Protein AF-K9T0V6-F1 (afdb_monomer_lite)

Sequence (87 aa):
MLPELSAIKPCQINLDLKTKLKTCGTKQRTYLIINALETLGFLIYQLYDPDTGNWYIETSSTTLPRAVITQTGEIYPIEWVQNYDGD

Radius of gyration: 14.97 Å; chains: 1; bounding box: 38×32×49 Å

Secondary structure (DSSP, 8-state):
-----TT---------TTTSHHHHHHHHHHHHHHHHHHHTT-EEEEEE-TTT--EEEEES-SS-SEEEE-TTS-EEEGGGS------

Foldseek 3Di:
DDDDPPDCPPPPPDVPPDDCCVQNQLVVLQVVVVVVCVVVVFWPDWDADPVQRKIWTAGPDPVARIWIQHSNRDIGRPVVVDDPPDD

Structure (mmCIF, N/CA/C/O backbone):
data_AF-K9T0V6-F1
#
_entry.id   AF-K9T0V6-F1
#
loop_
_atom_site.group_PDB
_atom_site.id
_atom_site.type_symbol
_atom_site.label_atom_id
_atom_site.label_alt_id
_atom_site.label_comp_id
_atom_site.label_asym_id
_atom_site.label_entity_id
_atom_site.label_seq_id
_atom_site.pdbx_PDB_ins_code
_atom_site.Cartn_x
_atom_site.Cartn_y
_atom_site.Cartn_z
_atom_site.occupancy
_atom_site.B_iso_or_equiv
_atom_site.auth_seq_id
_atom_site.auth_comp_id
_atom_site.auth_asym_id
_atom_site.auth_atom_id
_atom_site.pdbx_PDB_model_num
ATOM 1 N N . MET A 1 1 ? 23.371 2.983 8.806 1.00 33.16 1 MET A N 1
ATOM 2 C CA . MET A 1 1 ? 22.979 4.395 8.990 1.00 33.16 1 MET A CA 1
ATOM 3 C C . MET A 1 1 ? 21.734 4.609 8.139 1.00 33.16 1 MET A C 1
ATOM 5 O O . MET A 1 1 ? 21.856 4.795 6.940 1.00 33.16 1 MET A O 1
ATOM 9 N N . LEU A 1 2 ? 20.555 4.400 8.728 1.00 32.75 2 LEU A N 1
ATOM 10 C CA . LEU A 1 2 ? 19.250 4.593 8.086 1.00 32.75 2 LEU A CA 1
ATOM 11 C C . LEU A 1 2 ? 18.718 5.946 8.574 1.00 32.75 2 LEU A C 1
ATOM 13 O O . LEU A 1 2 ? 18.674 6.132 9.793 1.00 32.75 2 LEU A O 1
ATOM 17 N N . PRO A 1 3 ? 18.385 6.902 7.692 1.00 34.84 3 PRO A N 1
ATOM 18 C CA . PRO A 1 3 ? 17.818 8.162 8.133 1.00 34.84 3 PRO A CA 1
ATOM 19 C C . PRO A 1 3 ? 16.372 7.935 8.588 1.00 34.84 3 PRO A C 1
ATOM 21 O O . PRO A 1 3 ? 15.521 7.463 7.845 1.00 34.84 3 PRO A O 1
ATOM 24 N N . GLU A 1 4 ? 16.189 8.215 9.870 1.00 37.19 4 GLU A N 1
ATOM 25 C CA . GLU A 1 4 ? 14.988 8.585 10.611 1.00 37.19 4 GLU A CA 1
ATOM 26 C C . GLU A 1 4 ? 13.610 8.428 9.942 1.00 37.19 4 GLU A C 1
ATOM 28 O O . GLU A 1 4 ? 13.224 9.154 9.031 1.00 37.19 4 GLU A O 1
ATOM 33 N N . LEU A 1 5 ? 12.790 7.589 10.580 1.00 38.69 5 LEU A N 1
ATOM 34 C CA . LEU A 1 5 ? 11.326 7.506 10.493 1.00 38.69 5 LEU A CA 1
ATOM 35 C C . LEU A 1 5 ? 10.613 8.774 11.035 1.00 38.69 5 LEU A C 1
ATOM 37 O O . LEU A 1 5 ? 9.523 8.706 11.608 1.00 38.69 5 LEU A O 1
ATOM 41 N N . SER A 1 6 ? 11.215 9.955 10.888 1.00 39.41 6 SER A N 1
ATOM 42 C CA . SER A 1 6 ? 10.766 11.214 11.486 1.00 39.41 6 SER A CA 1
ATOM 43 C C . SER A 1 6 ? 9.740 11.956 10.623 1.00 39.41 6 SER A C 1
ATOM 45 O O . SER A 1 6 ? 9.896 13.137 10.339 1.00 39.41 6 SER A O 1
ATOM 47 N N . ALA A 1 7 ? 8.635 11.309 10.234 1.00 39.22 7 ALA A N 1
ATOM 48 C CA . ALA A 1 7 ? 7.486 12.066 9.701 1.00 39.22 7 ALA A CA 1
ATOM 49 C C . ALA A 1 7 ? 6.112 11.391 9.772 1.00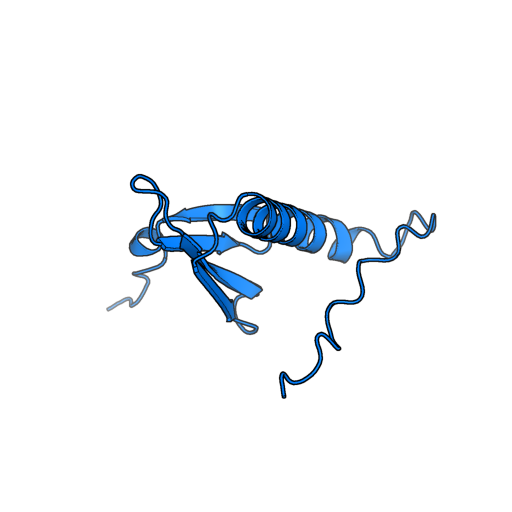 39.22 7 ALA A C 1
ATOM 51 O O . ALA A 1 7 ? 5.115 12.056 9.492 1.00 39.22 7 ALA A O 1
ATOM 52 N N . ILE A 1 8 ? 5.991 10.128 10.185 1.00 41.72 8 ILE A N 1
ATOM 53 C CA . ILE A 1 8 ? 4.666 9.542 10.416 1.00 41.72 8 ILE A CA 1
ATOM 54 C C . ILE A 1 8 ? 4.368 9.684 11.901 1.00 41.72 8 ILE A C 1
ATOM 56 O O . ILE A 1 8 ? 4.576 8.767 12.686 1.00 41.72 8 ILE A O 1
ATOM 60 N N . LYS A 1 9 ? 3.897 10.870 12.310 1.00 42.16 9 LYS A N 1
ATOM 61 C CA . LYS A 1 9 ? 3.200 10.990 13.595 1.00 42.16 9 LYS A CA 1
ATOM 62 C C . LYS A 1 9 ? 1.982 10.068 13.481 1.00 42.16 9 LYS A C 1
ATOM 64 O O . LYS A 1 9 ? 1.094 10.415 12.694 1.00 42.16 9 LYS A O 1
ATOM 69 N N . PRO A 1 10 ? 1.914 8.923 14.196 1.00 42.88 10 PRO A N 1
ATOM 70 C CA . PRO A 1 10 ? 0.684 8.150 14.234 1.00 42.88 10 PRO A CA 1
ATOM 71 C C . PRO A 1 10 ? -0.390 9.134 14.664 1.00 42.88 10 PRO A C 1
ATOM 73 O O . PRO A 1 10 ? -0.168 9.910 15.601 1.00 42.88 10 PRO A O 1
ATOM 76 N N . CYS A 1 11 ? -1.483 9.205 13.905 1.00 41.84 11 CYS A N 1
ATOM 77 C CA . CYS A 1 11 ? -2.596 10.068 14.243 1.00 41.84 11 CYS A CA 1
ATOM 78 C C . CYS A 1 11 ? -2.931 9.798 15.705 1.00 41.84 11 CYS A C 1
ATOM 80 O O . CYS A 1 11 ? -3.441 8.730 16.028 1.00 41.84 11 CYS A O 1
ATOM 82 N N . GLN A 1 12 ? -2.549 10.731 16.580 1.00 41.88 12 GLN A N 1
ATOM 83 C CA . GLN A 1 12 ? -2.842 10.668 17.996 1.00 41.88 12 GLN A CA 1
ATOM 84 C C . GLN A 1 12 ? -4.333 10.372 18.088 1.00 41.88 12 GLN A C 1
ATOM 86 O O . GLN A 1 12 ? -5.143 11.200 17.661 1.00 41.88 12 GLN A O 1
ATOM 91 N N . ILE A 1 13 ? -4.678 9.182 18.584 1.00 42.25 13 ILE A N 1
ATOM 92 C CA . ILE A 1 13 ? -6.026 8.841 19.026 1.00 42.25 13 ILE A CA 1
ATOM 93 C C . ILE A 1 13 ? -6.241 9.699 20.273 1.00 42.25 13 ILE A C 1
ATOM 95 O O . ILE A 1 13 ? -6.127 9.249 21.404 1.00 42.25 13 ILE A O 1
ATOM 99 N N . ASN A 1 14 ? -6.398 10.997 20.055 1.00 39.78 14 ASN A N 1
ATOM 100 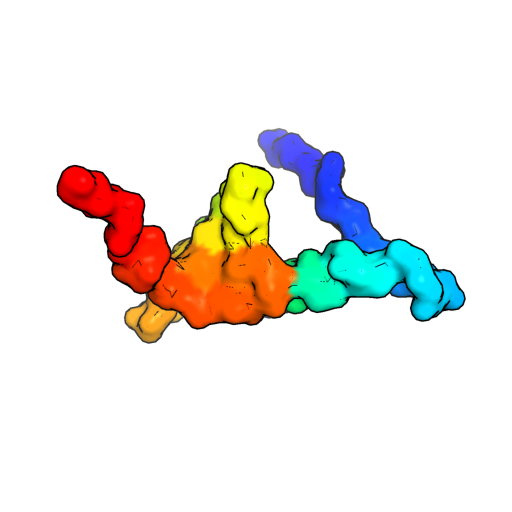C CA . ASN A 1 14 ? -6.762 11.949 21.071 1.00 39.78 14 ASN A CA 1
ATOM 101 C C . ASN A 1 14 ? -8.250 12.184 20.869 1.00 39.78 14 ASN A C 1
ATOM 103 O O . ASN A 1 14 ? -8.700 12.446 19.750 1.00 39.78 14 ASN A O 1
ATOM 107 N N . LEU A 1 15 ? -8.989 11.999 21.952 1.00 42.22 15 LEU A N 1
ATOM 108 C CA . LEU A 1 15 ? -10.440 11.973 22.058 1.00 42.22 15 LEU A CA 1
ATOM 109 C C . LEU A 1 15 ? -11.057 13.372 21.823 1.00 42.22 15 LEU A C 1
ATOM 111 O O . LEU A 1 15 ? -11.885 13.822 22.599 1.00 42.22 15 LEU A O 1
ATOM 115 N N . ASP A 1 16 ? -10.657 14.083 20.765 1.00 42.22 16 ASP A N 1
ATOM 116 C CA . ASP A 1 16 ? -11.196 15.391 20.376 1.00 42.22 16 ASP A CA 1
ATOM 117 C C . ASP A 1 16 ? -12.009 15.253 19.079 1.00 42.22 16 ASP A C 1
ATOM 119 O O . ASP A 1 16 ? -11.551 15.445 17.947 1.00 42.22 16 ASP A O 1
ATOM 123 N N . LEU A 1 17 ? -13.258 14.840 19.286 1.00 49.03 17 LEU A N 1
ATOM 124 C CA . LEU A 1 17 ? -14.181 14.217 18.332 1.00 49.03 17 LEU A CA 1
ATOM 125 C C . LEU A 1 17 ? -14.804 15.127 17.255 1.00 49.03 17 LEU A C 1
ATOM 127 O O . LEU A 1 17 ? -15.766 14.699 16.621 1.00 49.03 17 LEU A O 1
ATOM 131 N N . LYS A 1 18 ? -14.346 16.364 17.011 1.00 46.25 18 LYS A N 1
ATOM 132 C CA . LYS A 1 18 ? -15.120 17.271 16.122 1.00 46.25 18 LYS A CA 1
ATOM 133 C C . LYS A 1 18 ? -14.387 17.967 14.980 1.00 46.25 18 LYS A C 1
ATOM 135 O O . LYS A 1 18 ? -15.044 18.291 13.997 1.00 46.25 18 LYS A O 1
ATOM 140 N N . THR A 1 19 ? -13.063 18.110 15.011 1.00 41.38 19 THR A N 1
ATOM 141 C CA . THR A 1 19 ? -12.380 18.925 13.975 1.00 41.38 19 THR A CA 1
ATOM 142 C C . THR A 1 19 ? -11.203 18.228 13.291 1.00 41.38 19 THR A C 1
ATOM 144 O O . THR A 1 19 ? -10.814 18.625 12.198 1.00 41.38 19 THR A O 1
ATOM 147 N N . LYS A 1 20 ? -10.677 17.134 13.863 1.00 45.31 20 LYS A N 1
ATOM 148 C CA . LYS A 1 20 ? -9.586 16.329 13.269 1.00 45.31 20 LYS A CA 1
ATOM 149 C C . LYS A 1 20 ? -10.054 15.120 12.449 1.00 45.31 20 LYS A C 1
ATOM 151 O O . LYS A 1 20 ? -9.255 14.518 11.741 1.00 45.31 20 LYS A O 1
ATOM 156 N N . LEU A 1 21 ? -11.335 14.757 12.514 1.00 42.53 21 LEU A N 1
ATOM 157 C CA . LEU A 1 21 ? -11.854 13.536 11.882 1.00 42.53 21 LEU A CA 1
ATOM 158 C C . LEU A 1 21 ? -11.839 13.573 10.351 1.00 42.53 21 LEU A C 1
ATOM 160 O O . LEU A 1 21 ? -11.602 12.542 9.725 1.00 42.53 21 LEU A O 1
ATOM 164 N N . LYS A 1 22 ? -12.023 14.749 9.737 1.00 42.56 22 LYS A N 1
ATOM 165 C CA . LYS A 1 22 ? -12.172 14.852 8.277 1.00 42.56 22 LYS A CA 1
ATOM 166 C C . LYS A 1 22 ? -10.885 14.510 7.506 1.00 42.56 22 LYS A C 1
ATOM 168 O O . LYS A 1 22 ? -10.968 14.048 6.378 1.00 42.56 22 LYS A O 1
ATOM 173 N N . THR A 1 23 ? -9.716 14.673 8.129 1.00 40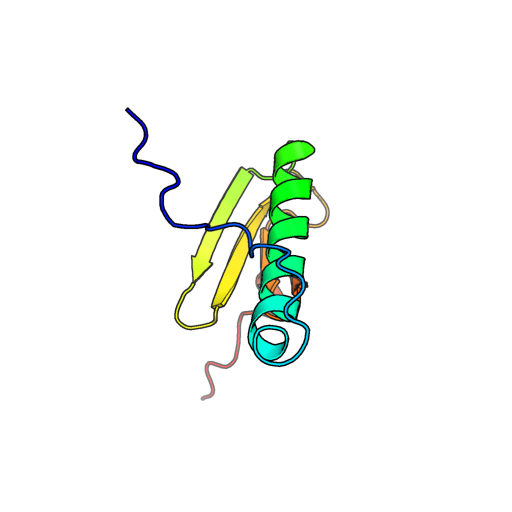.88 23 THR A N 1
ATOM 174 C CA . THR A 1 23 ? -8.385 14.372 7.560 1.00 40.88 23 THR A CA 1
ATOM 175 C C . THR A 1 23 ? -7.715 13.129 8.157 1.00 40.88 23 THR A C 1
ATOM 177 O O . THR A 1 23 ? -6.693 12.679 7.642 1.00 40.88 23 THR A O 1
ATOM 180 N N . CYS A 1 24 ? -8.272 12.565 9.233 1.00 45.50 24 CYS A N 1
ATOM 181 C CA . CYS A 1 24 ? -7.747 11.381 9.919 1.00 45.50 24 CYS A CA 1
ATOM 182 C C . CYS A 1 24 ? -8.377 10.071 9.409 1.00 45.50 24 CYS A C 1
ATOM 184 O O . CYS A 1 24 ? -7.705 9.046 9.357 1.00 45.50 24 CYS A O 1
ATOM 186 N N . GLY A 1 25 ? -9.643 10.102 8.972 1.00 47.66 25 GLY A N 1
ATOM 187 C CA . GLY A 1 25 ? -10.364 8.890 8.560 1.00 47.66 25 GLY A CA 1
ATOM 188 C C . GLY A 1 25 ? -9.835 8.215 7.287 1.00 47.66 25 GLY A C 1
ATOM 189 O O . GLY A 1 25 ? -10.023 7.016 7.113 1.00 47.66 25 GLY A O 1
ATOM 190 N N . THR A 1 26 ? -9.166 8.961 6.409 1.00 49.91 26 THR A N 1
ATOM 191 C CA . THR A 1 26 ? -8.571 8.462 5.158 1.00 49.91 26 THR A CA 1
ATOM 192 C C . THR A 1 26 ? -7.139 7.969 5.370 1.00 49.91 26 THR A C 1
ATOM 194 O O . THR A 1 26 ? -6.839 6.813 5.085 1.00 49.91 26 THR A O 1
ATOM 197 N N . LYS A 1 27 ? -6.286 8.780 6.017 1.00 60.88 27 LYS A N 1
ATOM 198 C CA . LYS A 1 27 ? -4.887 8.414 6.327 1.00 60.88 27 LYS A CA 1
ATOM 199 C C . LYS A 1 27 ? -4.752 7.167 7.205 1.00 60.88 27 LYS A C 1
ATOM 201 O O . LYS A 1 27 ? -3.796 6.412 7.048 1.00 60.88 27 LYS A O 1
ATOM 206 N N . GLN A 1 28 ? -5.694 6.942 8.122 1.00 68.44 28 GLN A N 1
ATOM 207 C CA . GLN A 1 28 ? -5.660 5.780 9.012 1.00 68.44 28 GLN A CA 1
ATOM 208 C C . GLN A 1 28 ? -5.809 4.452 8.264 1.00 68.44 28 GLN A C 1
ATOM 210 O O . GLN A 1 28 ? -5.131 3.492 8.615 1.00 68.44 28 GLN A O 1
ATOM 215 N N . ARG A 1 29 ? -6.659 4.381 7.230 1.00 76.88 29 ARG A N 1
ATOM 216 C CA . ARG A 1 29 ? -6.883 3.125 6.499 1.00 76.88 29 ARG A CA 1
ATOM 217 C C . ARG A 1 29 ? -5.645 2.702 5.729 1.00 76.88 29 ARG A C 1
ATOM 219 O O . ARG A 1 29 ? -5.200 1.570 5.877 1.00 76.88 29 ARG A O 1
ATOM 226 N N . THR A 1 30 ? -5.046 3.628 4.988 1.00 82.00 30 THR A N 1
ATOM 227 C CA . THR A 1 30 ? -3.827 3.351 4.228 1.00 82.00 30 THR A CA 1
ATOM 228 C C . THR A 1 30 ? -2.676 2.948 5.148 1.00 82.00 30 THR A C 1
ATOM 230 O O . THR A 1 30 ? -1.976 1.983 4.862 1.00 82.00 30 THR A O 1
ATOM 233 N N . TYR A 1 31 ? -2.540 3.603 6.308 1.00 83.25 31 TYR A N 1
ATOM 234 C CA . TYR A 1 31 ? -1.545 3.226 7.313 1.00 83.25 31 TYR A CA 1
ATOM 235 C C . TYR A 1 31 ? -1.731 1.793 7.830 1.00 83.25 31 TYR A C 1
ATOM 237 O O . TYR A 1 31 ? -0.758 1.049 7.918 1.00 83.25 31 TYR A O 1
ATOM 245 N N . LEU A 1 32 ? -2.967 1.386 8.139 1.00 86.31 32 LEU A N 1
ATOM 246 C CA . LEU A 1 32 ? -3.248 0.022 8.599 1.00 86.31 32 LEU A CA 1
ATOM 247 C C . LEU A 1 32 ? -2.939 -1.024 7.523 1.00 86.31 32 LEU A C 1
ATOM 249 O O . LEU A 1 32 ? -2.402 -2.077 7.851 1.00 86.31 32 LEU A O 1
ATOM 253 N N . ILE A 1 33 ? -3.237 -0.732 6.253 1.00 86.31 33 ILE A N 1
ATOM 254 C CA . ILE A 1 33 ? -2.934 -1.636 5.133 1.00 86.31 33 ILE A CA 1
ATOM 255 C C . ILE A 1 33 ? -1.420 -1.820 4.999 1.00 86.31 33 ILE A C 1
ATOM 257 O O . ILE A 1 33 ? -0.941 -2.951 4.987 1.00 86.31 33 ILE A O 1
ATOM 261 N N . ILE A 1 34 ? -0.664 -0.720 4.959 1.00 86.81 34 ILE A N 1
ATOM 262 C CA . ILE A 1 34 ? 0.800 -0.755 4.865 1.00 86.81 34 ILE A CA 1
ATOM 263 C C . ILE A 1 34 ? 1.409 -1.508 6.051 1.00 86.81 34 ILE A C 1
ATOM 265 O O . ILE A 1 34 ? 2.206 -2.422 5.855 1.00 86.81 34 ILE A O 1
ATOM 269 N N . ASN A 1 35 ? 0.991 -1.180 7.276 1.00 87.69 35 ASN A N 1
ATOM 270 C CA . ASN A 1 35 ? 1.522 -1.818 8.476 1.00 87.69 35 ASN A CA 1
ATOM 271 C C . ASN A 1 35 ? 1.189 -3.317 8.540 1.00 87.69 35 ASN A C 1
ATOM 273 O O . ASN A 1 35 ? 2.028 -4.110 8.964 1.00 87.69 35 ASN A O 1
ATOM 277 N N . ALA A 1 36 ? -0.000 -3.723 8.085 1.00 89.00 36 ALA A N 1
ATOM 278 C CA . ALA A 1 36 ? -0.356 -5.133 7.977 1.00 89.00 36 ALA A CA 1
ATOM 279 C C . ALA A 1 36 ? 0.523 -5.861 6.948 1.00 89.00 36 ALA A C 1
ATOM 281 O O . ALA A 1 36 ? 1.030 -6.940 7.246 1.00 89.00 36 ALA A O 1
ATOM 282 N N . LEU A 1 37 ? 0.750 -5.272 5.768 1.00 89.25 37 LEU A N 1
ATOM 283 C CA . LEU A 1 37 ? 1.614 -5.858 4.736 1.00 89.25 37 LEU A CA 1
ATOM 284 C C . LEU A 1 37 ? 3.068 -5.986 5.206 1.00 89.25 37 LEU A C 1
ATOM 286 O O . LEU A 1 37 ? 3.705 -7.003 4.939 1.00 89.25 37 LEU A O 1
ATOM 290 N N . GLU A 1 38 ? 3.576 -4.990 5.928 1.00 88.44 38 GLU A N 1
ATOM 291 C CA . GLU A 1 38 ? 4.914 -5.013 6.522 1.00 88.44 38 GLU A CA 1
ATOM 292 C C . GLU A 1 38 ? 5.021 -6.078 7.624 1.00 88.44 38 GLU A C 1
ATOM 294 O O . GLU A 1 38 ? 5.925 -6.910 7.594 1.00 88.44 38 GLU A O 1
ATOM 299 N N . THR A 1 39 ? 4.056 -6.122 8.550 1.00 87.75 39 THR A N 1
ATOM 300 C CA . THR A 1 39 ? 4.033 -7.085 9.668 1.00 87.75 39 THR A CA 1
ATOM 301 C C . THR A 1 39 ? 3.948 -8.529 9.182 1.00 87.75 39 THR A C 1
ATOM 303 O O . THR A 1 39 ? 4.557 -9.424 9.764 1.00 87.75 39 THR A O 1
ATOM 306 N N . LEU A 1 40 ? 3.197 -8.767 8.106 1.00 90.50 40 LEU A N 1
ATOM 307 C CA . LEU A 1 40 ? 3.069 -10.084 7.488 1.00 90.50 40 LEU A CA 1
ATOM 308 C C . LEU A 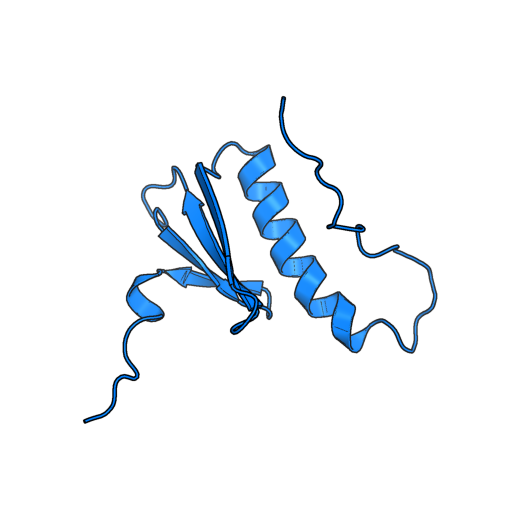1 40 ? 4.250 -10.434 6.565 1.00 90.50 40 LEU A C 1
ATOM 310 O O . LEU A 1 40 ? 4.292 -11.545 6.042 1.00 90.50 40 LEU A O 1
ATOM 314 N N . GLY A 1 41 ? 5.201 -9.517 6.353 1.00 88.50 41 GLY A N 1
ATOM 315 C CA . GLY A 1 41 ? 6.351 -9.732 5.471 1.00 88.50 41 GLY A CA 1
ATOM 316 C C . GLY A 1 41 ? 5.989 -9.789 3.984 1.00 88.50 41 GLY A C 1
ATOM 317 O O . GLY A 1 41 ? 6.748 -10.335 3.183 1.00 88.50 41 GLY A O 1
ATOM 318 N N . PHE A 1 42 ? 4.826 -9.253 3.605 1.00 90.06 42 PHE A N 1
ATOM 319 C CA . PHE A 1 42 ? 4.389 -9.188 2.213 1.00 90.06 42 PHE A CA 1
ATOM 320 C C . PHE A 1 42 ? 4.879 -7.936 1.498 1.00 90.06 42 PHE A C 1
ATOM 322 O O . PHE A 1 42 ? 4.965 -7.952 0.275 1.00 90.06 42 PHE A O 1
ATOM 329 N 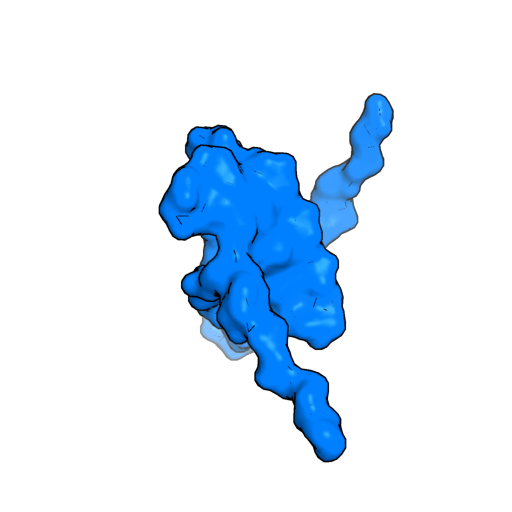N . LEU A 1 43 ? 5.191 -6.860 2.222 1.00 91.69 43 LEU A N 1
ATOM 330 C CA . LEU A 1 43 ? 5.638 -5.607 1.623 1.00 91.69 43 LEU A CA 1
ATOM 331 C C . LEU A 1 43 ? 7.104 -5.702 1.176 1.00 91.69 43 LEU A C 1
ATOM 333 O O . LEU A 1 43 ? 8.002 -5.834 2.003 1.00 91.69 43 LEU A O 1
ATOM 337 N N . ILE A 1 44 ? 7.336 -5.608 -0.133 1.00 93.75 44 ILE A N 1
ATOM 338 C CA . ILE A 1 44 ? 8.681 -5.558 -0.724 1.00 93.75 44 ILE A CA 1
ATOM 339 C C . ILE A 1 44 ? 9.128 -4.103 -0.870 1.00 93.75 44 ILE A C 1
ATOM 341 O O . ILE A 1 44 ? 10.260 -3.757 -0.538 1.00 93.75 44 ILE A O 1
ATOM 345 N N . TYR A 1 45 ? 8.233 -3.251 -1.370 1.00 90.56 45 TYR A N 1
ATOM 346 C CA . TYR A 1 45 ? 8.529 -1.856 -1.669 1.00 90.56 45 TYR A CA 1
ATOM 347 C C . TYR A 1 45 ? 7.299 -0.976 -1.457 1.00 90.56 45 TYR A C 1
ATOM 349 O O . TYR A 1 45 ? 6.166 -1.424 -1.636 1.00 90.56 45 TYR A O 1
ATOM 357 N N . GLN A 1 46 ? 7.528 0.289 -1.100 1.00 90.00 46 GLN A N 1
ATOM 358 C CA . GLN A 1 46 ? 6.489 1.309 -1.024 1.00 90.00 46 GLN A CA 1
ATOM 359 C C . GLN A 1 46 ? 7.016 2.684 -1.448 1.00 90.00 46 GLN A C 1
ATOM 361 O O . GLN A 1 46 ? 8.145 3.055 -1.123 1.00 90.00 46 GLN A O 1
ATOM 366 N N . LEU A 1 47 ? 6.162 3.463 -2.106 1.00 89.19 47 LEU A N 1
ATOM 367 C CA . LEU A 1 47 ? 6.408 4.842 -2.505 1.00 89.19 47 LEU A CA 1
ATOM 368 C C . LEU A 1 47 ? 5.143 5.669 -2.288 1.00 89.19 47 LEU A C 1
ATOM 370 O O . LEU A 1 47 ? 4.072 5.319 -2.777 1.00 89.19 47 LEU A O 1
ATOM 374 N N . TYR A 1 48 ? 5.274 6.781 -1.572 1.00 86.88 48 TYR A N 1
ATOM 375 C CA . TYR A 1 48 ? 4.196 7.750 -1.420 1.00 86.88 48 TYR A CA 1
ATOM 376 C C . TYR A 1 48 ? 4.326 8.849 -2.471 1.00 86.88 48 TYR A C 1
ATOM 378 O O . TYR A 1 48 ? 5.373 9.490 -2.564 1.00 86.88 48 TYR A O 1
ATOM 386 N N . ASP A 1 49 ? 3.250 9.086 -3.212 1.00 84.81 49 ASP A N 1
ATOM 387 C CA . ASP A 1 49 ? 3.120 10.215 -4.124 1.00 84.81 49 ASP A CA 1
ATOM 388 C C . ASP A 1 49 ? 2.360 11.347 -3.414 1.00 84.81 49 ASP A C 1
ATOM 390 O O . ASP A 1 49 ? 1.178 11.184 -3.101 1.00 84.81 49 ASP A O 1
ATOM 394 N N . PRO A 1 50 ? 3.005 12.488 -3.115 1.00 80.25 50 PRO A N 1
ATOM 395 C CA . PRO A 1 50 ? 2.355 13.601 -2.435 1.00 80.25 50 PRO A CA 1
ATOM 396 C C . PRO A 1 50 ? 1.346 14.361 -3.305 1.00 80.25 50 PRO A C 1
ATOM 398 O O . PRO A 1 50 ? 0.459 14.994 -2.729 1.00 80.25 50 PRO A O 1
ATOM 401 N N . ASP A 1 51 ? 1.451 14.296 -4.635 1.00 84.06 51 ASP A N 1
ATOM 402 C CA . ASP A 1 51 ? 0.591 15.044 -5.560 1.00 84.06 51 ASP A CA 1
ATOM 403 C C . ASP A 1 51 ? -0.787 14.385 -5.664 1.00 84.06 51 ASP A C 1
ATOM 405 O O . ASP A 1 51 ? -1.822 15.053 -5.599 1.00 84.06 51 ASP A O 1
ATOM 409 N N . THR A 1 52 ? -0.813 13.052 -5.736 1.00 82.94 52 THR A N 1
ATOM 410 C CA . THR A 1 52 ? -2.057 12.264 -5.739 1.00 82.94 52 THR A CA 1
ATOM 411 C C . THR A 1 52 ? -2.455 11.766 -4.347 1.00 82.94 52 THR A C 1
ATOM 413 O O . THR A 1 52 ? -3.604 11.390 -4.116 1.00 82.94 52 THR A O 1
ATOM 416 N N . GLY A 1 53 ? -1.529 11.776 -3.385 1.00 82.62 53 GLY A N 1
ATOM 417 C CA . GLY A 1 53 ? -1.651 11.175 -2.051 1.00 82.62 53 GLY A CA 1
ATOM 418 C C . GLY A 1 53 ? -1.834 9.657 -2.060 1.00 82.62 53 GLY A C 1
ATOM 419 O O . GLY A 1 53 ? -2.321 9.090 -1.078 1.00 82.62 53 GLY A O 1
ATOM 420 N N . ASN A 1 54 ? -1.469 9.005 -3.161 1.00 87.50 54 ASN A N 1
ATOM 421 C CA . ASN A 1 54 ? -1.539 7.561 -3.311 1.00 87.50 54 ASN A CA 1
ATOM 422 C C . ASN A 1 54 ? -0.249 6.891 -2.824 1.00 87.50 54 ASN A C 1
ATOM 424 O O . ASN A 1 54 ? 0.837 7.472 -2.848 1.00 87.50 54 ASN A O 1
ATOM 428 N N . TRP A 1 55 ? -0.373 5.636 -2.404 1.00 90.06 55 TRP A N 1
ATOM 429 C CA . TRP A 1 55 ? 0.758 4.772 -2.088 1.00 90.06 55 TRP A CA 1
ATOM 430 C C . TRP A 1 55 ? 0.911 3.713 -3.164 1.00 90.06 55 TRP A C 1
ATOM 432 O O . TRP A 1 55 ? 0.008 2.911 -3.369 1.00 90.06 55 TRP A O 1
ATOM 442 N N . TYR A 1 56 ? 2.064 3.678 -3.809 1.00 91.44 56 TYR A N 1
ATOM 443 C CA . TYR A 1 56 ? 2.446 2.628 -4.738 1.00 91.44 56 TYR A CA 1
ATOM 444 C C . TYR A 1 56 ? 3.218 1.575 -3.962 1.00 91.44 56 TYR A C 1
ATOM 446 O O . TYR A 1 56 ? 4.191 1.900 -3.284 1.00 91.44 56 TYR A O 1
ATOM 454 N N . ILE A 1 57 ? 2.778 0.327 -4.033 1.00 92.25 57 ILE A N 1
ATOM 455 C CA . ILE A 1 57 ? 3.380 -0.778 -3.297 1.00 92.25 57 ILE A CA 1
ATOM 456 C C . ILE A 1 57 ? 3.748 -1.918 -4.233 1.00 92.25 57 ILE A C 1
ATOM 458 O O . ILE A 1 57 ? 3.036 -2.210 -5.196 1.00 92.25 57 ILE A O 1
ATOM 462 N N . GLU A 1 58 ? 4.835 -2.599 -3.894 1.00 94.00 58 GLU A N 1
ATOM 463 C CA . GLU A 1 58 ? 5.139 -3.924 -4.415 1.00 94.00 58 GLU A CA 1
ATOM 464 C C . GLU A 1 58 ? 5.038 -4.931 -3.281 1.00 94.00 58 GLU A C 1
ATOM 466 O O . GLU A 1 58 ? 5.531 -4.697 -2.170 1.00 94.00 58 GLU A O 1
ATOM 471 N N . THR A 1 59 ? 4.392 -6.057 -3.559 1.00 91.81 59 THR A N 1
ATOM 472 C CA . THR A 1 59 ? 4.226 -7.129 -2.587 1.00 91.81 59 THR A CA 1
ATOM 473 C C . THR A 1 59 ? 4.740 -8.452 -3.130 1.00 91.81 59 THR A C 1
ATOM 475 O O . THR A 1 59 ? 4.817 -8.662 -4.338 1.00 91.81 59 THR A O 1
ATOM 478 N N . SER A 1 60 ? 5.064 -9.380 -2.233 1.00 91.38 60 SER A N 1
ATOM 479 C CA . SER A 1 60 ? 5.413 -10.759 -2.593 1.00 91.38 60 SER A CA 1
ATOM 480 C C . SER A 1 60 ? 4.192 -11.618 -2.951 1.00 91.38 60 SER A C 1
ATOM 482 O O . SER A 1 60 ? 4.337 -12.809 -3.229 1.00 91.38 60 SER A O 1
ATOM 484 N N . SER A 1 61 ? 2.987 -11.035 -2.969 1.00 86.19 61 SER A N 1
ATOM 485 C CA . SER A 1 61 ? 1.769 -11.707 -3.419 1.00 86.19 61 SER A CA 1
ATOM 486 C C . SER A 1 61 ? 1.796 -11.935 -4.928 1.00 86.19 61 SER A C 1
ATOM 488 O O . SER A 1 61 ? 2.031 -11.014 -5.705 1.00 86.19 61 SER A O 1
ATOM 490 N N . THR A 1 62 ? 1.463 -13.149 -5.362 1.00 86.25 62 THR A N 1
ATOM 491 C CA . THR A 1 62 ? 1.311 -13.475 -6.788 1.00 86.25 62 THR A CA 1
ATOM 492 C C . THR A 1 62 ? 0.046 -12.876 -7.401 1.00 86.25 62 THR A C 1
ATOM 494 O O . THR A 1 62 ? 0.012 -12.626 -8.602 1.00 86.25 62 THR A O 1
ATOM 497 N N . THR A 1 63 ? -0.984 -12.629 -6.587 1.00 86.50 63 THR A N 1
ATOM 498 C CA . THR A 1 63 ? -2.268 -12.067 -7.036 1.00 86.50 63 THR A CA 1
ATOM 499 C C . THR A 1 63 ? -2.236 -10.545 -7.112 1.00 86.50 63 THR A C 1
ATOM 501 O O . THR A 1 63 ? -2.949 -9.956 -7.917 1.00 86.50 63 THR A O 1
ATOM 504 N N . LEU A 1 64 ? -1.427 -9.900 -6.268 1.00 86.81 64 LEU A N 1
ATOM 505 C CA . LEU A 1 64 ? -1.326 -8.443 -6.213 1.00 86.81 64 LEU A CA 1
ATOM 506 C C . LEU A 1 64 ? 0.139 -7.992 -6.078 1.00 86.81 64 LEU A C 1
ATOM 508 O O . LEU A 1 64 ? 0.509 -7.372 -5.078 1.00 86.81 64 LEU A O 1
ATOM 512 N N . PRO A 1 65 ? 0.994 -8.316 -7.064 1.00 90.75 65 PRO A N 1
ATOM 513 C CA . PRO A 1 65 ? 2.425 -8.044 -6.970 1.00 90.75 65 PRO A CA 1
ATOM 514 C C . PRO A 1 65 ? 2.730 -6.545 -6.967 1.00 90.75 65 PRO A C 1
ATOM 516 O O . PRO A 1 65 ? 3.693 -6.120 -6.340 1.00 90.75 65 PRO A O 1
ATOM 519 N N . ARG A 1 66 ? 1.906 -5.732 -7.640 1.00 92.75 66 ARG A N 1
ATOM 520 C CA . ARG A 1 66 ? 2.018 -4.270 -7.679 1.00 92.75 66 ARG A CA 1
ATOM 521 C C . ARG A 1 66 ? 0.639 -3.643 -7.556 1.00 92.75 66 ARG A C 1
ATOM 523 O O . ARG A 1 66 ? -0.275 -4.024 -8.286 1.00 92.75 66 ARG A O 1
ATOM 530 N N . ALA A 1 67 ? 0.493 -2.688 -6.650 1.00 91.88 67 ALA A N 1
ATOM 531 C CA . ALA A 1 67 ? -0.787 -2.048 -6.389 1.00 91.88 67 ALA A CA 1
ATOM 532 C C . ALA A 1 67 ? -0.639 -0.592 -5.972 1.00 91.88 67 ALA A C 1
ATOM 534 O O . ALA A 1 67 ? 0.427 -0.137 -5.559 1.00 91.88 67 ALA A O 1
ATOM 535 N N . VAL A 1 68 ? -1.755 0.117 -6.058 1.00 91.94 68 VAL A N 1
ATOM 536 C CA . VAL A 1 68 ? -1.932 1.474 -5.576 1.00 91.94 68 VAL A CA 1
ATOM 537 C C . VAL A 1 68 ? -2.972 1.458 -4.473 1.00 91.94 68 VAL A C 1
ATOM 539 O O . VAL A 1 68 ? -4.074 0.943 -4.657 1.00 91.94 68 VAL A O 1
ATOM 542 N N . ILE A 1 69 ? -2.622 2.031 -3.329 1.00 90.69 69 ILE A N 1
ATOM 543 C CA . ILE A 1 69 ? -3.552 2.299 -2.244 1.00 90.69 69 ILE A CA 1
ATOM 544 C C . ILE A 1 69 ? -3.904 3.778 -2.300 1.00 90.69 69 ILE A C 1
ATOM 546 O O . ILE A 1 69 ? -3.041 4.646 -2.137 1.00 90.69 69 ILE A O 1
ATOM 550 N N . THR A 1 70 ? -5.173 4.075 -2.530 1.00 87.62 70 THR A N 1
ATOM 551 C CA . THR A 1 70 ? -5.652 5.451 -2.610 1.00 87.62 70 THR A CA 1
ATOM 552 C C . THR A 1 70 ? -5.711 6.107 -1.234 1.00 87.62 70 THR A C 1
ATOM 554 O O . THR A 1 70 ? -5.700 5.446 -0.188 1.00 87.62 70 THR A O 1
ATOM 557 N N . GLN A 1 71 ? -5.868 7.433 -1.215 1.00 82.50 71 GLN A N 1
ATOM 558 C CA . GLN A 1 71 ? -6.161 8.171 0.017 1.00 82.50 71 GLN A CA 1
ATOM 559 C C . GLN A 1 71 ? -7.419 7.644 0.729 1.00 82.50 71 GLN A C 1
ATOM 561 O O . GLN A 1 71 ? -7.523 7.723 1.950 1.00 82.50 71 GLN A O 1
ATOM 566 N N . THR A 1 72 ? -8.393 7.107 -0.010 1.00 80.50 72 THR A N 1
ATOM 567 C CA . THR A 1 72 ? -9.622 6.541 0.562 1.00 80.50 72 THR A CA 1
ATOM 568 C C . THR A 1 72 ? -9.391 5.189 1.238 1.00 80.50 72 THR A C 1
ATOM 570 O O . THR A 1 72 ? -10.220 4.800 2.068 1.00 80.50 72 THR A O 1
ATOM 573 N N . GLY A 1 73 ? -8.251 4.535 0.982 1.00 81.19 73 GLY A N 1
ATOM 574 C CA . GLY A 1 73 ? -7.905 3.196 1.463 1.00 81.19 73 GLY A CA 1
ATOM 575 C C . GLY A 1 73 ? -8.368 2.076 0.528 1.00 81.19 73 GLY A C 1
ATOM 576 O O . GLY A 1 73 ? -8.401 0.922 0.945 1.00 81.19 73 GLY A O 1
ATOM 577 N N . GLU A 1 74 ? -8.761 2.411 -0.700 1.00 87.06 74 GLU A N 1
ATOM 578 C CA . GLU A 1 74 ? -9.074 1.434 -1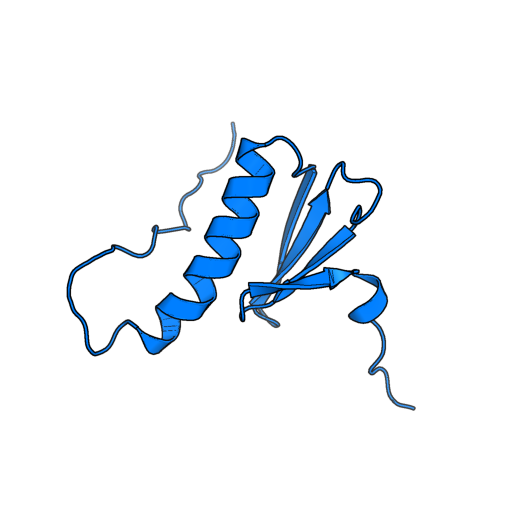.742 1.00 87.06 74 GLU A CA 1
ATOM 579 C C . GLU A 1 74 ? -7.776 0.941 -2.378 1.00 87.06 74 GLU A C 1
ATOM 581 O O . GLU A 1 74 ? -6.797 1.684 -2.456 1.00 87.06 74 GLU A O 1
ATOM 586 N N . ILE A 1 75 ? -7.758 -0.321 -2.800 1.00 89.00 75 ILE A N 1
ATOM 587 C CA . ILE A 1 75 ? -6.572 -0.970 -3.353 1.00 89.00 75 ILE A CA 1
ATOM 588 C C . ILE A 1 75 ? -6.880 -1.361 -4.791 1.00 89.00 75 ILE A C 1
ATOM 590 O O . ILE A 1 75 ? -7.811 -2.128 -5.037 1.00 89.00 75 ILE A O 1
ATOM 594 N N . TYR A 1 76 ? -6.077 -0.858 -5.720 1.00 88.62 76 TYR A N 1
ATOM 595 C CA . TYR A 1 76 ? -6.191 -1.162 -7.139 1.00 88.62 76 TYR A CA 1
ATOM 596 C C . TYR A 1 76 ? -4.885 -1.754 -7.654 1.00 88.62 76 TYR A C 1
ATOM 598 O O . TYR A 1 76 ? -3.812 -1.326 -7.225 1.00 88.62 76 TYR A O 1
ATOM 606 N N . PRO A 1 77 ? -4.935 -2.708 -8.589 1.00 88.00 77 PRO A N 1
ATOM 607 C CA . PRO A 1 77 ? -3.757 -3.074 -9.357 1.00 88.00 77 PRO A CA 1
ATOM 608 C C . PRO A 1 77 ? -3.180 -1.848 -10.080 1.00 88.00 77 PRO A C 1
ATOM 610 O O . PRO A 1 77 ? -3.926 -0.970 -10.525 1.00 88.00 77 PRO A O 1
ATOM 613 N N . ILE A 1 78 ? -1.852 -1.761 -10.184 1.00 83.88 78 ILE A N 1
ATOM 614 C CA . ILE A 1 78 ? -1.185 -0.573 -10.748 1.00 83.88 78 ILE A CA 1
ATOM 615 C C . ILE A 1 78 ? -1.569 -0.321 -12.214 1.00 83.88 78 ILE A C 1
ATOM 617 O O . ILE A 1 78 ? -1.616 0.824 -12.658 1.00 83.88 78 ILE A O 1
ATOM 621 N N . GLU A 1 79 ? -1.907 -1.378 -12.951 1.00 80.06 79 GLU A N 1
ATOM 622 C CA . GLU A 1 79 ? -2.383 -1.322 -14.332 1.00 80.06 79 GLU A CA 1
ATOM 623 C C . GLU A 1 79 ? -3.697 -0.548 -14.508 1.00 80.06 79 GLU A C 1
ATOM 625 O O . GLU A 1 79 ? -3.985 -0.100 -15.611 1.00 80.06 79 GLU A O 1
ATOM 630 N N . TRP A 1 80 ? -4.489 -0.361 -13.449 1.00 76.50 80 TRP A N 1
ATOM 631 C CA . TRP A 1 80 ? -5.748 0.392 -13.519 1.00 76.50 80 TRP A CA 1
ATOM 632 C C . TRP A 1 80 ? -5.556 1.890 -13.285 1.00 76.50 80 TRP A C 1
ATOM 634 O O . TRP A 1 80 ? -6.479 2.670 -13.502 1.00 76.50 80 TRP A O 1
ATOM 644 N N . VAL A 1 81 ? -4.366 2.295 -12.836 1.00 69.44 81 VAL A N 1
ATOM 645 C CA . VAL A 1 81 ? -4.027 3.701 -12.576 1.00 69.44 81 VAL A CA 1
ATOM 646 C C . VAL A 1 81 ? -3.439 4.373 -13.823 1.00 69.44 81 VAL A C 1
ATOM 648 O O . VAL A 1 81 ? -3.314 5.593 -13.862 1.00 69.44 81 VAL A O 1
ATOM 651 N N . GLN A 1 82 ? -3.157 3.612 -14.886 1.00 61.66 82 GLN A N 1
ATOM 652 C CA . GLN A 1 82 ? -2.753 4.167 -16.175 1.00 61.66 82 GLN A CA 1
ATOM 653 C C . GLN A 1 82 ? -3.944 4.281 -17.130 1.00 61.66 82 GLN A C 1
ATOM 655 O O . GLN A 1 82 ? -4.542 3.274 -17.504 1.00 61.66 82 GLN A O 1
ATOM 660 N N . ASN A 1 83 ? -4.240 5.532 -17.509 1.00 51.19 83 ASN A N 1
ATOM 661 C CA . ASN A 1 83 ? -4.672 6.014 -18.834 1.00 51.19 83 ASN A CA 1
ATOM 662 C C . ASN A 1 83 ? -5.795 7.064 -18.737 1.00 51.19 83 ASN A C 1
ATOM 664 O O . ASN A 1 83 ? -6.954 6.790 -19.037 1.00 51.19 83 ASN A O 1
ATOM 668 N N . TYR A 1 84 ? -5.419 8.294 -18.380 1.00 47.72 84 TYR A N 1
ATOM 669 C CA . TYR A 1 84 ? -6.088 9.509 -18.863 1.00 47.72 84 TYR A CA 1
ATOM 670 C C . TYR A 1 84 ? -5.042 10.443 -19.492 1.00 47.72 84 TYR A C 1
ATOM 672 O O . TYR A 1 84 ? -4.997 11.633 -19.199 1.00 47.72 84 TYR A O 1
ATOM 680 N N . ASP A 1 85 ? -4.204 9.898 -20.372 1.00 52.94 85 ASP A N 1
ATOM 681 C CA . ASP A 1 85 ? -3.529 10.711 -21.382 1.00 52.94 85 ASP A CA 1
ATOM 682 C C . ASP A 1 85 ? -4.513 10.801 -22.554 1.00 52.94 85 ASP A C 1
ATOM 684 O O . ASP A 1 85 ? -4.562 9.930 -23.420 1.00 52.94 85 ASP A O 1
ATOM 688 N N . GLY A 1 86 ? -5.427 11.771 -22.468 1.00 52.09 86 GLY A N 1
ATOM 689 C CA . GLY A 1 86 ? -6.385 12.066 -23.530 1.00 52.09 86 GLY A CA 1
ATOM 690 C C . GLY A 1 86 ? -5.684 12.701 -24.730 1.00 52.09 86 GLY A C 1
ATOM 691 O O . GLY A 1 86 ? -4.856 13.590 -24.539 1.00 52.09 86 GLY A O 1
ATOM 692 N N . ASP A 1 87 ? -6.039 12.205 -25.919 1.00 41.56 87 ASP A N 1
ATOM 693 C CA . ASP A 1 87 ? -5.742 12.756 -27.255 1.00 41.56 87 ASP A CA 1
ATOM 694 C C . ASP A 1 87 ? -5.780 14.295 -27.343 1.00 41.56 87 ASP A C 1
ATOM 696 O O . ASP A 1 87 ? -6.709 14.915 -26.767 1.00 41.56 87 ASP A O 1
#

pLDDT: mean 70.41, std 21.47, range [32.75, 94.0]